Protein AF-A0A1B6L4I1-F1 (afdb_monomer)

Sequence (168 aa):
MTAVMANGNWDPSLSHLLGALEESRQNLPSSEEEFGFLSDLLQSKELHALVKVHNKIIDNGKDEKFHPMLSSSMQIALEVLDVILPRINLSEDCKELFLLLQKPHLQGLLCAHDAVAQKDYFPRLPEIPLEVDEDEETIKIVQLVKSNEPLTGAQSAEPIVGATIKTD

Solvent-accessible surface area (backbone atoms only — not comparable to full-atom values): 10935 Å² total; per-residue (Å²): 134,88,79,77,85,70,91,61,94,70,46,67,69,47,55,50,51,46,53,54,50,63,71,39,57,89,76,49,99,64,54,72,64,60,51,48,50,52,52,53,52,57,64,29,70,66,54,41,52,50,51,51,53,50,53,53,52,54,64,67,65,65,49,81,88,74,68,70,94,63,54,51,54,46,60,53,52,52,53,48,44,67,69,36,60,88,38,35,92,78,31,69,68,42,34,51,50,51,56,49,67,67,34,68,70,53,44,50,49,28,48,50,49,20,37,62,51,65,49,71,78,60,82,84,73,77,80,79,78,73,88,67,68,89,80,64,77,82,82,81,85,80,85,87,80,84,78,88,70,82,90,83,72,93,86,74,97,67,86,84,79,78,81,79,80,82,79,129

pLDDT: mean 80.82, std 18.65, range [32.34, 98.5]

Nearest PDB structures (foldseek):
  2rn7-assembly1_A  TM=1.753E-01  e=5.134E+00  Shigella flexneri

Mean predicted aligned error: 15.25 Å

InterPro domains:
  IPR004172 L27 domain [PS51022] (10-65)
  IPR004172 L27 domain [PS51022] (70-124)
  IPR004172 L27 domain [SM00569] (13-68)
  IPR004172 L27 domain [SM00569] (73-127)
  IPR014775 L27 domain, C-terminal [PF02828] (26-57)
  IPR014775 L27 domain, C-terminal [PF02828] (75-124)
  IPR036892 L27 domain superfamily [SSF101288] (72-124)
  IPR050716 Membrane-associated guanylate kinase [PTHR23122] (16-168)

Organism: NCBI:txid36148

Secondary structure (DSSP, 8-state):
-----------HHHHHHHHHHHHHTTTS---HHHHHHHHHHHT-HHHHHHHHHHHHHHHHHT-TT---S-S-HHHHHHHHHHHHGGGTTT-HHHHHHHHHHTSHHHHHHHHHHHHHHTTTTS--PPPPPP---TTS--------------------------------

Foldseek 3Di:
DDPDPDPDPFDPVLVVVLVVLVVCVVVDPDDPVVSVVSNVVSVDPVVRVVVVVVVVVVVVVPPPVDADPDLQQLVVLVVLLVVLVVCVVVDVVSVVSNVVSPDPVNSVVSNVSNCVNVVVVDDDDDDDDDPDDPPPPDDDDADDDDDPDDPPDDDDDDPPPDPDDDDD

Structure (mmCIF, N/CA/C/O backbone):
data_AF-A0A1B6L4I1-F1
#
_entry.id   AF-A0A1B6L4I1-F1
#
loop_
_atom_site.group_PDB
_atom_site.id
_atom_site.type_symbol
_atom_site.label_atom_id
_atom_site.label_alt_id
_atom_site.label_comp_id
_atom_site.label_asym_id
_atom_site.label_entity_id
_atom_site.label_seq_id
_atom_site.pdbx_PDB_ins_code
_atom_site.Cartn_x
_atom_site.Cartn_y
_atom_site.Cartn_z
_atom_site.occupancy
_atom_site.B_iso_or_equiv
_atom_site.auth_seq_id
_atom_site.auth_comp_id
_atom_site.auth_asym_id
_atom_site.auth_atom_id
_atom_site.pdbx_PDB_model_num
ATOM 1 N N . MET A 1 1 ? -19.177 -5.525 39.465 1.00 32.34 1 MET A N 1
ATOM 2 C CA . MET A 1 1 ? -18.017 -6.437 39.539 1.00 32.34 1 MET A CA 1
ATOM 3 C C . MET A 1 1 ? -16.941 -5.863 38.642 1.00 32.34 1 MET A C 1
ATOM 5 O O . MET A 1 1 ? -17.134 -5.803 37.441 1.00 32.34 1 MET A O 1
ATOM 9 N N . THR A 1 2 ? -15.875 -5.345 39.239 1.00 39.47 2 THR A N 1
ATOM 10 C CA . THR A 1 2 ? -14.714 -4.763 38.562 1.00 39.47 2 THR A CA 1
ATOM 11 C C . THR A 1 2 ? -13.811 -5.889 38.066 1.00 39.47 2 THR A C 1
ATOM 13 O O . THR A 1 2 ? -13.040 -6.467 38.832 1.00 39.47 2 THR A O 1
ATOM 16 N N . ALA A 1 3 ? -13.942 -6.246 36.790 1.00 43.53 3 ALA A N 1
ATOM 17 C CA . ALA A 1 3 ? -13.069 -7.219 36.151 1.00 43.53 3 ALA A CA 1
ATOM 18 C C . ALA A 1 3 ? -11.767 -6.532 35.714 1.00 43.53 3 ALA A C 1
ATOM 20 O O . ALA A 1 3 ? -11.728 -5.796 34.739 1.00 43.53 3 ALA A O 1
ATOM 21 N N . VAL A 1 4 ? -10.723 -6.750 36.517 1.00 43.09 4 VAL A N 1
ATOM 22 C CA . VAL A 1 4 ? -9.314 -6.918 36.125 1.00 43.09 4 VAL A CA 1
ATOM 23 C C . VAL A 1 4 ? -8.886 -6.148 34.865 1.00 43.09 4 VAL A C 1
ATOM 25 O O . VAL A 1 4 ? -8.818 -6.701 33.770 1.00 43.09 4 VAL A O 1
ATOM 28 N N . MET A 1 5 ? -8.477 -4.892 35.060 1.00 43.53 5 MET A N 1
ATOM 29 C CA . MET A 1 5 ? -7.597 -4.171 34.136 1.00 43.53 5 MET A CA 1
ATOM 30 C C . MET A 1 5 ? -6.244 -4.895 34.103 1.00 43.53 5 MET A C 1
ATOM 32 O O . MET A 1 5 ? -5.312 -4.569 34.840 1.00 43.53 5 MET A O 1
ATOM 36 N N . ALA A 1 6 ? -6.140 -5.948 33.295 1.00 43.62 6 ALA A N 1
ATOM 37 C CA . ALA A 1 6 ? -4.847 -6.480 32.916 1.00 43.62 6 ALA A CA 1
ATOM 38 C C . ALA A 1 6 ? -4.104 -5.357 32.181 1.00 43.62 6 ALA A C 1
ATOM 40 O O . ALA A 1 6 ? -4.584 -4.888 31.149 1.00 43.62 6 ALA A O 1
ATOM 41 N N . ASN A 1 7 ? -2.959 -4.941 32.733 1.00 47.59 7 ASN A N 1
ATOM 42 C CA . ASN A 1 7 ? -1.979 -4.005 32.166 1.00 47.59 7 ASN A CA 1
ATOM 43 C C . ASN A 1 7 ? -1.437 -4.497 30.804 1.00 47.59 7 ASN A C 1
ATOM 45 O O . ASN A 1 7 ? -0.260 -4.820 30.648 1.00 47.59 7 ASN A O 1
ATOM 49 N N . GLY A 1 8 ? -2.307 -4.588 29.805 1.00 53.72 8 GLY A N 1
ATOM 50 C CA . GLY A 1 8 ? -1.942 -4.563 28.403 1.00 53.72 8 GLY A CA 1
ATOM 51 C C . GLY A 1 8 ? -1.730 -3.110 28.009 1.00 53.72 8 GLY A C 1
ATOM 52 O O . GLY A 1 8 ? -2.370 -2.208 28.531 1.00 53.72 8 GLY A O 1
ATOM 53 N N . ASN A 1 9 ? -0.807 -2.849 27.104 1.00 68.56 9 ASN A N 1
ATOM 54 C CA . ASN A 1 9 ? -0.653 -1.527 26.514 1.00 68.56 9 ASN A CA 1
ATOM 55 C C . ASN A 1 9 ? -1.803 -1.319 25.506 1.00 68.56 9 ASN A C 1
ATOM 57 O O . ASN A 1 9 ? -1.601 -1.521 24.307 1.00 68.56 9 ASN A O 1
ATOM 61 N N . TRP A 1 10 ? -3.017 -1.082 26.017 1.00 81.06 10 TRP A N 1
ATOM 62 C CA . TRP A 1 10 ? -4.231 -0.877 25.228 1.00 81.06 10 TRP A CA 1
ATOM 63 C C . TRP A 1 10 ? -4.134 0.453 24.483 1.00 81.06 10 TRP A C 1
ATOM 65 O O . TRP A 1 10 ? -3.666 1.456 25.020 1.00 81.06 10 TRP A O 1
ATOM 75 N N . ASP A 1 11 ? -4.545 0.436 23.219 1.00 89.56 11 ASP A N 1
ATOM 76 C CA . ASP A 1 11 ? -4.578 1.630 22.377 1.00 89.56 11 ASP A CA 1
ATOM 77 C C . ASP A 1 11 ? -5.500 2.714 22.992 1.00 89.56 11 ASP A C 1
ATOM 79 O O . ASP A 1 11 ? -6.657 2.413 23.323 1.00 89.56 11 ASP A O 1
ATOM 83 N N . PRO A 1 12 ? -5.014 3.961 23.167 1.00 90.62 12 PRO A N 1
ATOM 84 C CA . 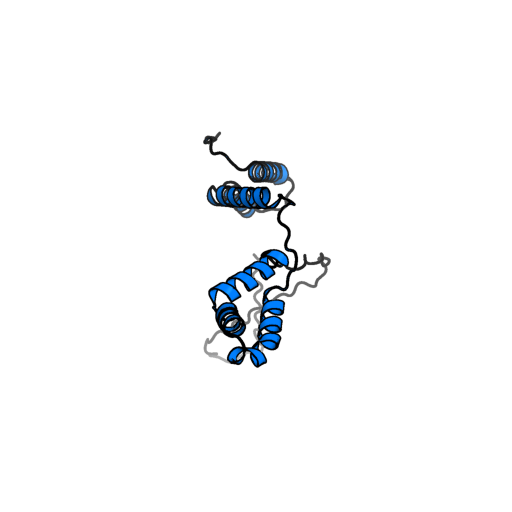PRO A 1 12 ? -5.793 5.031 23.786 1.00 90.62 12 PRO A CA 1
ATOM 85 C C . PRO A 1 12 ? -7.043 5.420 22.997 1.00 90.62 12 PRO A C 1
ATOM 87 O O . PRO A 1 12 ? -8.056 5.758 23.605 1.00 90.62 12 PRO A O 1
ATOM 90 N N . SER A 1 13 ? -6.993 5.371 21.662 1.00 91.38 13 SER A N 1
ATOM 91 C CA . SER A 1 13 ? -8.116 5.772 20.812 1.00 91.38 13 SER A CA 1
ATOM 92 C C . SER A 1 13 ? -9.269 4.782 20.927 1.00 91.38 13 SER A C 1
ATOM 94 O O . SER A 1 13 ? -10.416 5.196 21.070 1.00 91.38 13 SER A O 1
ATOM 96 N N . LEU A 1 14 ? -8.967 3.484 20.949 1.00 94.94 14 LEU A N 1
ATOM 97 C CA . LEU A 1 14 ? -9.973 2.445 21.181 1.00 94.94 14 LEU A CA 1
ATOM 98 C C . LEU A 1 14 ? -10.545 2.498 22.605 1.00 94.94 14 LEU A C 1
ATOM 100 O O . LEU A 1 14 ? -11.756 2.401 22.779 1.00 94.94 14 LEU A O 1
ATOM 104 N N . SER A 1 15 ? -9.699 2.738 23.614 1.00 92.94 15 SER A N 1
ATOM 105 C CA . SER A 1 15 ? -10.155 2.909 25.007 1.00 92.94 15 SER A CA 1
ATOM 106 C C . SER A 1 15 ? -11.102 4.105 25.154 1.00 92.94 15 SER A C 1
ATOM 108 O O . SER A 1 15 ? -12.117 4.024 25.841 1.00 92.94 15 SER A O 1
ATOM 110 N N . HIS A 1 16 ? -10.790 5.215 24.480 1.00 94.31 16 HIS A N 1
ATOM 111 C CA . HIS A 1 16 ? -11.646 6.397 24.455 1.00 94.31 16 HIS A CA 1
ATOM 112 C C . HIS A 1 16 ? -12.968 6.126 23.727 1.00 94.31 16 HIS A C 1
ATOM 114 O O . HIS A 1 16 ? -14.022 6.563 24.181 1.00 94.31 16 HIS A O 1
ATOM 120 N N . LEU A 1 17 ? -12.929 5.391 22.612 1.00 95.31 17 LEU A N 1
ATOM 121 C CA . LEU A 1 17 ? -14.127 5.021 21.861 1.00 95.31 17 LEU A CA 1
ATOM 122 C C . LEU A 1 17 ? -15.055 4.113 22.680 1.00 95.31 17 LEU A C 1
ATOM 124 O O . LEU A 1 17 ? -16.266 4.307 22.646 1.00 95.31 17 LEU A O 1
ATOM 128 N N . LEU A 1 18 ? -14.497 3.183 23.461 1.00 94.19 18 LEU A N 1
ATOM 129 C CA . LEU A 1 18 ? -15.265 2.348 24.384 1.00 94.19 18 LEU A CA 1
ATOM 130 C C . LEU A 1 18 ? -15.948 3.190 25.470 1.00 94.19 18 LEU A C 1
ATOM 132 O O . LEU A 1 18 ? -17.139 3.019 25.707 1.00 94.19 18 LEU A O 1
ATOM 136 N N . GLY A 1 19 ? -15.232 4.144 26.076 1.00 93.06 19 GLY A N 1
ATOM 137 C CA . GLY A 1 19 ? -15.826 5.063 27.053 1.00 93.06 19 GLY A CA 1
ATOM 138 C C . GLY A 1 19 ? -16.967 5.896 26.459 1.00 93.06 19 GLY A C 1
ATOM 139 O O . GLY A 1 19 ? -18.043 5.982 27.043 1.00 93.06 19 GLY A O 1
ATOM 140 N N . ALA A 1 20 ? -16.775 6.436 25.252 1.00 93.56 20 ALA A N 1
ATOM 141 C CA . ALA A 1 20 ? -17.815 7.186 24.546 1.00 93.56 20 ALA A CA 1
ATOM 142 C C . ALA A 1 20 ? -19.040 6.319 24.195 1.00 93.56 20 ALA A C 1
ATOM 144 O O . ALA A 1 20 ? -20.178 6.794 24.259 1.00 93.56 20 ALA A O 1
ATOM 145 N N . LEU A 1 21 ? -18.821 5.045 23.848 1.00 91.81 21 LEU A N 1
ATOM 146 C CA . LEU A 1 21 ? -19.889 4.075 23.613 1.00 91.81 21 LEU A CA 1
ATOM 147 C C . LEU A 1 21 ? -20.700 3.842 24.896 1.00 91.81 21 LEU A C 1
ATOM 149 O O . LEU A 1 21 ? -21.928 3.915 24.866 1.00 91.81 21 LEU A O 1
ATOM 153 N N . GLU A 1 22 ? -20.029 3.624 26.029 1.00 90.69 22 GLU A N 1
ATOM 154 C CA . GLU A 1 22 ? -20.672 3.423 27.333 1.00 90.69 22 GLU A CA 1
ATOM 155 C C . GLU A 1 22 ? -21.489 4.641 27.787 1.00 90.69 22 GLU A C 1
ATOM 157 O O . GLU A 1 22 ? -22.623 4.479 28.243 1.00 90.69 22 GLU A O 1
ATOM 162 N N . GLU A 1 23 ? -20.961 5.855 27.612 1.00 90.88 23 GLU A N 1
ATOM 163 C CA . GLU A 1 23 ? -21.673 7.104 27.919 1.00 90.88 23 GLU A CA 1
ATOM 164 C C . GLU A 1 23 ? -22.925 7.292 27.051 1.00 90.88 23 GLU A C 1
ATOM 166 O O . GLU A 1 23 ? -23.952 7.793 27.514 1.00 90.88 23 GLU A O 1
ATOM 171 N N . SER A 1 24 ? -22.865 6.849 25.795 1.00 87.12 24 SER A N 1
ATOM 172 C CA . SER A 1 24 ? -23.954 7.012 24.828 1.00 87.12 24 SER A CA 1
ATOM 173 C C . SER A 1 24 ? -25.045 5.945 24.952 1.00 87.12 24 SER A C 1
ATOM 175 O O . SER A 1 24 ? -26.103 6.089 24.342 1.00 87.12 24 SER A O 1
ATOM 177 N N . ARG A 1 25 ? -24.844 4.904 25.772 1.00 85.25 25 ARG A N 1
ATOM 178 C CA . ARG A 1 25 ? -25.756 3.752 25.901 1.00 85.25 25 ARG A CA 1
ATOM 179 C C . ARG A 1 25 ? -27.207 4.133 26.195 1.00 85.25 25 ARG A C 1
ATOM 181 O O . ARG A 1 25 ? -28.116 3.478 25.710 1.00 85.25 25 ARG A O 1
ATOM 188 N N . GLN A 1 26 ? -27.430 5.172 27.000 1.00 80.94 26 GLN A N 1
ATOM 189 C CA . GLN A 1 26 ? -28.785 5.609 27.366 1.00 80.94 26 GLN A CA 1
ATOM 190 C C . GLN A 1 26 ? -29.463 6.470 26.291 1.00 80.94 26 GLN A C 1
ATOM 192 O O . GLN A 1 26 ? -30.673 6.666 26.350 1.00 80.94 26 GLN A O 1
ATOM 197 N N . ASN A 1 27 ? -28.691 6.987 25.332 1.00 82.00 27 ASN A N 1
ATOM 198 C CA . ASN A 1 27 ? -29.154 7.934 24.318 1.00 82.00 27 ASN A CA 1
ATOM 199 C C . ASN A 1 27 ? -29.254 7.312 22.919 1.00 82.00 27 ASN A C 1
ATOM 201 O O . ASN A 1 27 ? -29.830 7.926 22.024 1.00 82.00 27 ASN A O 1
ATOM 205 N N . LEU A 1 28 ? -28.683 6.123 22.714 1.00 76.25 28 LEU A N 1
ATOM 206 C CA . LEU A 1 28 ? -28.709 5.424 21.436 1.00 76.25 28 LEU A CA 1
ATOM 207 C C . LEU A 1 28 ? -29.903 4.458 21.379 1.00 76.25 28 LEU A C 1
ATOM 209 O O . LEU A 1 28 ? -30.075 3.657 22.299 1.00 76.25 28 LEU A O 1
ATOM 213 N N . PRO A 1 29 ? -30.709 4.475 20.302 1.00 74.38 29 PRO A N 1
ATOM 214 C CA . PRO A 1 29 ? -31.770 3.498 20.068 1.00 74.38 29 PRO A CA 1
ATOM 215 C C . PRO A 1 29 ? -31.180 2.162 19.572 1.00 74.38 29 PRO A C 1
ATOM 217 O O . PRO A 1 29 ? -31.559 1.660 18.521 1.00 74.38 29 PRO A O 1
ATOM 220 N N . SER A 1 30 ? -30.201 1.611 20.293 1.00 75.88 30 SER A N 1
ATOM 221 C CA . SER A 1 30 ? -29.489 0.381 19.928 1.00 75.88 30 SER A CA 1
ATOM 222 C C . SER A 1 30 ? -29.963 -0.791 20.778 1.00 75.88 30 SER A C 1
ATOM 224 O O . SER A 1 30 ? -30.257 -0.635 21.966 1.00 75.88 30 SER A O 1
ATOM 226 N N . SER A 1 31 ? -30.012 -1.983 20.190 1.00 82.44 31 SER A N 1
ATOM 227 C CA . SER A 1 31 ? -30.274 -3.202 20.950 1.00 82.44 31 SER A CA 1
ATOM 228 C C . SER A 1 31 ? -29.112 -3.524 21.900 1.00 82.44 31 SER A C 1
ATOM 230 O O . SER A 1 31 ? -27.952 -3.190 21.651 1.00 82.44 31 SER A O 1
ATOM 232 N N . GLU A 1 32 ? -29.413 -4.227 22.994 1.00 85.25 32 GLU A N 1
ATOM 233 C CA . GLU A 1 32 ? -28.390 -4.743 23.917 1.00 85.25 32 GLU A CA 1
ATOM 234 C C . GLU A 1 32 ? -27.394 -5.683 23.214 1.00 85.25 32 GLU A C 1
ATOM 236 O O . GLU A 1 32 ? -26.233 -5.762 23.611 1.00 85.25 32 GLU A O 1
ATOM 241 N N . GLU A 1 33 ? -27.830 -6.361 22.149 1.00 88.25 33 GLU A N 1
ATOM 242 C CA . GLU A 1 33 ? -26.987 -7.230 21.327 1.00 88.25 33 GLU A CA 1
ATOM 243 C C . GLU A 1 33 ? -25.970 -6.430 20.501 1.00 88.25 33 GLU A C 1
ATOM 245 O O . GLU A 1 33 ? -24.778 -6.732 20.545 1.00 88.25 33 GLU A O 1
ATOM 250 N N . GLU A 1 34 ? -26.403 -5.370 19.811 1.00 89.38 34 GLU A N 1
ATOM 251 C CA . GLU A 1 34 ? -25.507 -4.483 19.052 1.00 89.38 34 GLU A CA 1
ATOM 252 C C . GLU A 1 34 ? -24.511 -3.770 19.968 1.00 89.38 34 GLU A C 1
ATOM 254 O O . GLU A 1 34 ? -23.324 -3.661 19.648 1.00 89.38 34 GLU A O 1
ATOM 259 N N . PHE A 1 35 ? -24.984 -3.317 21.133 1.00 90.81 35 PHE A N 1
ATOM 260 C CA . PHE A 1 35 ? -24.127 -2.703 22.138 1.00 90.81 35 PHE A CA 1
ATOM 261 C C . PHE A 1 35 ? -23.080 -3.694 22.657 1.00 90.81 35 PHE A C 1
ATOM 263 O O . PHE A 1 35 ? -21.895 -3.360 22.729 1.00 90.81 35 PHE A O 1
ATOM 270 N N . GLY A 1 36 ? -23.507 -4.915 22.998 1.00 91.12 36 GLY A N 1
ATOM 271 C CA . GLY A 1 36 ? -22.619 -5.989 23.435 1.00 91.12 36 GLY A CA 1
ATOM 272 C C . GLY A 1 36 ? -21.561 -6.306 22.383 1.00 91.12 36 GLY A C 1
ATOM 273 O O . GLY A 1 36 ? -20.373 -6.306 22.694 1.00 91.12 36 GLY A O 1
ATOM 274 N N . PHE A 1 37 ? -21.974 -6.457 21.122 1.00 94.19 37 PHE A N 1
ATOM 275 C CA . PHE A 1 37 ? -21.069 -6.696 20.001 1.00 94.19 37 PHE A CA 1
ATOM 276 C C . PHE A 1 37 ? -20.001 -5.602 19.856 1.00 94.19 37 PHE A C 1
ATOM 278 O O . PHE A 1 37 ? -18.812 -5.911 19.764 1.00 94.19 37 PHE A O 1
ATOM 285 N N . LEU A 1 38 ? -20.398 -4.325 19.840 1.00 93.62 38 LEU A N 1
ATOM 286 C CA . LEU A 1 38 ? -19.460 -3.205 19.713 1.00 93.62 38 LEU A CA 1
ATOM 287 C C . LEU A 1 38 ? -18.506 -3.127 20.907 1.00 93.62 38 LEU A C 1
ATOM 289 O O . LEU A 1 38 ? -17.311 -2.905 20.721 1.00 93.62 38 LEU A O 1
ATOM 293 N N . SER A 1 39 ? -19.020 -3.330 22.120 1.00 93.69 39 SER A N 1
ATOM 294 C CA . SER A 1 39 ? -18.207 -3.342 23.335 1.00 93.69 39 SER A CA 1
ATOM 295 C C . SER A 1 39 ? -17.168 -4.465 23.302 1.00 93.69 39 SER A C 1
ATOM 297 O O . SER A 1 39 ? -15.986 -4.210 23.536 1.00 93.69 39 SER A O 1
ATOM 299 N N . ASP A 1 40 ? -17.573 -5.678 22.918 1.00 95.81 40 ASP A N 1
ATOM 300 C CA . ASP A 1 40 ? -16.681 -6.833 22.776 1.00 95.81 40 ASP A CA 1
ATOM 301 C C . ASP A 1 40 ? -15.629 -6.606 21.680 1.00 95.81 40 ASP A C 1
ATOM 303 O O . ASP A 1 40 ? -14.450 -6.919 21.867 1.00 95.81 40 ASP A O 1
ATOM 307 N N . LEU A 1 41 ? -16.025 -6.015 20.548 1.00 95.94 41 LEU A N 1
ATOM 308 C CA . LEU A 1 41 ? -15.119 -5.679 19.450 1.00 95.94 41 LEU A CA 1
ATOM 309 C C . LEU A 1 41 ? -14.075 -4.642 19.877 1.00 95.94 41 LEU A C 1
ATOM 311 O O . LEU A 1 41 ? -12.886 -4.831 19.625 1.00 95.94 41 LEU A O 1
ATOM 315 N N . LEU A 1 42 ? -14.493 -3.564 20.544 1.00 95.50 42 LEU A N 1
ATOM 316 C CA . LEU A 1 42 ? -13.579 -2.542 21.060 1.00 95.50 42 LEU A CA 1
ATOM 317 C C . LEU A 1 42 ? -12.687 -3.07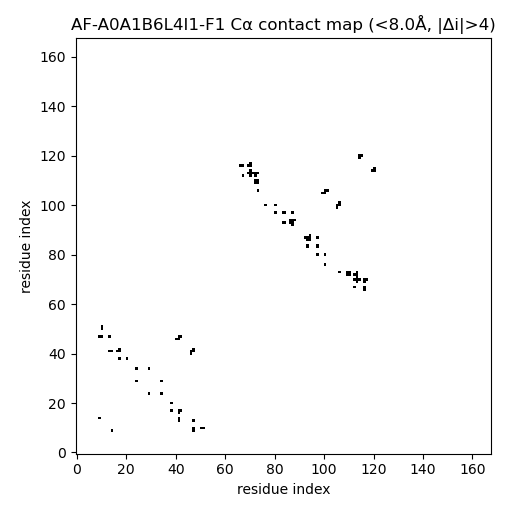9 22.178 1.00 95.50 42 LEU A C 1
ATOM 319 O O . LEU A 1 42 ? -11.591 -2.570 22.368 1.00 95.50 42 LEU A O 1
ATOM 323 N N . GLN A 1 43 ? -13.117 -4.133 22.872 1.00 94.69 43 GLN A N 1
ATOM 324 C CA . GLN A 1 43 ? -12.311 -4.850 23.854 1.00 94.69 43 GLN A CA 1
ATOM 325 C C . GLN A 1 43 ? -11.469 -5.994 23.244 1.00 94.69 43 GLN A C 1
ATOM 327 O O . GLN A 1 43 ? -10.764 -6.708 23.959 1.00 94.69 43 GLN A O 1
ATOM 332 N N . SER A 1 44 ? -11.493 -6.208 21.925 1.00 96.06 44 SER A N 1
ATOM 333 C CA . SER A 1 44 ? -10.736 -7.294 21.290 1.00 96.06 44 SER A CA 1
ATOM 334 C C . SER A 1 44 ? -9.231 -7.014 21.294 1.00 96.06 44 SER A C 1
ATOM 336 O O . SER A 1 44 ? -8.744 -6.014 20.759 1.00 96.06 44 SER A O 1
ATOM 338 N N . LYS A 1 45 ? -8.444 -7.966 21.807 1.00 94.81 45 LYS A N 1
ATOM 339 C CA . LYS A 1 45 ? -6.972 -7.891 21.777 1.00 94.81 45 LYS A CA 1
ATOM 340 C C . LYS A 1 45 ? -6.428 -7.837 20.349 1.00 94.81 45 LYS A C 1
ATOM 342 O O . LYS A 1 45 ? -5.406 -7.195 20.107 1.00 94.81 45 LYS A O 1
ATOM 347 N N . GLU A 1 46 ? -7.096 -8.508 19.419 1.00 95.38 46 GLU A N 1
ATOM 348 C CA . GLU A 1 46 ? -6.760 -8.554 18.001 1.00 95.38 46 GLU A CA 1
ATOM 349 C C . GLU A 1 46 ? -6.932 -7.175 17.358 1.00 95.38 46 GLU A C 1
ATOM 351 O O . GLU A 1 46 ? -6.018 -6.707 16.674 1.00 95.38 46 GLU A O 1
ATOM 356 N N . LEU A 1 47 ? -8.046 -6.486 17.638 1.00 95.75 47 LEU A N 1
ATOM 357 C CA . LEU A 1 47 ? -8.278 -5.125 17.150 1.00 95.75 47 LEU A CA 1
ATOM 358 C C . LEU A 1 47 ? -7.232 -4.152 17.706 1.00 95.75 47 LEU A C 1
ATOM 360 O O . LEU A 1 47 ? -6.635 -3.380 16.955 1.00 95.75 47 LEU A O 1
ATOM 364 N N . HIS A 1 48 ? -6.936 -4.238 19.002 1.00 94.56 48 HIS A N 1
ATOM 365 C CA . HIS A 1 48 ? -5.891 -3.426 19.623 1.00 94.56 48 HIS A CA 1
ATOM 366 C C . HIS A 1 48 ? -4.505 -3.662 19.016 1.00 94.56 48 HIS A C 1
ATOM 368 O O . HIS A 1 48 ? -3.758 -2.708 18.782 1.00 94.56 48 HIS A O 1
ATOM 374 N N . ALA A 1 49 ? -4.148 -4.916 18.732 1.00 94.00 49 ALA A N 1
ATOM 375 C CA . ALA A 1 49 ? -2.898 -5.238 18.055 1.00 94.00 49 ALA A CA 1
ATOM 376 C C . ALA A 1 49 ? -2.861 -4.658 16.631 1.00 94.00 49 ALA A C 1
ATOM 378 O O . ALA A 1 49 ? -1.843 -4.084 16.236 1.00 94.00 49 ALA A O 1
ATOM 379 N N . LEU A 1 50 ? -3.969 -4.750 15.889 1.00 94.50 50 LEU A N 1
ATOM 380 C CA . LEU A 1 50 ? -4.091 -4.206 14.538 1.00 94.50 50 LEU A CA 1
ATOM 381 C C . LEU A 1 50 ? -3.938 -2.680 14.521 1.00 94.50 50 LEU A C 1
ATOM 383 O O . LEU A 1 50 ? -3.121 -2.161 13.761 1.00 94.50 50 LEU A O 1
ATOM 387 N N . VAL A 1 51 ? -4.660 -1.965 15.388 1.00 94.00 51 VAL A N 1
ATOM 388 C CA . VAL A 1 51 ? -4.577 -0.499 15.490 1.00 94.00 51 VAL A CA 1
ATOM 389 C C . VAL A 1 51 ? -3.178 -0.059 15.913 1.00 94.00 51 VAL A C 1
ATOM 391 O O . VAL A 1 51 ? -2.629 0.888 15.356 1.00 94.00 51 VAL A O 1
ATOM 394 N N . LYS A 1 52 ? -2.525 -0.798 16.814 1.00 92.81 52 LYS A N 1
ATOM 395 C CA . LYS A 1 52 ? -1.136 -0.523 17.192 1.00 92.81 52 LYS A CA 1
ATOM 396 C C . LYS A 1 52 ? -0.167 -0.650 16.012 1.00 92.81 52 LYS A C 1
ATOM 398 O O . LYS A 1 52 ? 0.722 0.190 15.864 1.00 92.81 52 LYS A O 1
ATOM 403 N N . VAL A 1 53 ? -0.314 -1.684 15.178 1.00 92.50 53 VAL A N 1
ATOM 404 C CA . VAL A 1 53 ? 0.490 -1.845 13.953 1.00 92.50 53 VAL A CA 1
ATOM 405 C C . VAL A 1 53 ? 0.188 -0.719 12.966 1.00 92.50 53 VAL A C 1
ATOM 407 O O . VAL A 1 53 ? 1.122 -0.110 12.447 1.00 92.50 53 VAL A O 1
ATOM 410 N N . HIS A 1 54 ? -1.091 -0.396 12.762 1.00 91.56 54 HIS A N 1
ATOM 411 C CA . HIS A 1 54 ? -1.528 0.710 11.913 1.00 91.56 54 HIS A CA 1
ATOM 412 C C . HIS A 1 54 ? -0.883 2.036 12.338 1.00 91.56 54 HIS A C 1
ATOM 414 O O . HIS A 1 54 ? -0.181 2.655 11.541 1.00 91.56 54 HIS A O 1
ATOM 420 N N . ASN A 1 55 ? -1.021 2.419 13.608 1.00 90.94 55 ASN A N 1
ATOM 421 C CA . ASN A 1 55 ? -0.448 3.649 14.154 1.00 90.94 55 ASN A CA 1
ATOM 422 C C . ASN A 1 55 ? 1.072 3.692 13.968 1.00 90.94 55 ASN A C 1
ATOM 424 O O . ASN A 1 55 ? 1.618 4.715 13.561 1.00 90.94 55 ASN A O 1
ATOM 428 N N . LYS A 1 56 ? 1.761 2.560 14.163 1.00 90.44 56 LYS A N 1
ATOM 429 C CA . LYS A 1 56 ? 3.211 2.486 13.953 1.00 90.44 56 LYS A CA 1
ATOM 430 C C . LYS A 1 56 ? 3.615 2.688 12.488 1.00 90.44 56 LYS A C 1
ATOM 432 O O . LYS A 1 56 ? 4.628 3.336 12.234 1.00 90.44 56 LYS A O 1
ATOM 437 N N . ILE A 1 57 ? 2.853 2.144 11.538 1.00 88.25 57 ILE A N 1
ATOM 438 C CA . ILE A 1 57 ? 3.081 2.348 10.098 1.00 88.25 57 ILE A CA 1
ATOM 439 C C . ILE A 1 57 ? 2.857 3.817 9.733 1.00 88.25 57 ILE A C 1
ATOM 441 O O . ILE A 1 57 ? 3.704 4.414 9.072 1.00 88.25 57 ILE A O 1
ATOM 445 N N . ILE A 1 58 ? 1.755 4.408 10.203 1.00 86.62 58 ILE A N 1
ATOM 446 C CA . ILE A 1 58 ? 1.423 5.813 9.948 1.00 86.62 58 ILE A CA 1
ATOM 447 C C . ILE A 1 58 ? 2.490 6.745 10.527 1.00 86.62 58 ILE A C 1
ATOM 449 O O . ILE A 1 58 ? 2.944 7.646 9.830 1.00 86.62 58 ILE A O 1
ATOM 453 N N . ASP A 1 59 ? 2.946 6.511 11.758 1.00 87.25 59 ASP A N 1
ATOM 454 C CA . ASP A 1 59 ? 3.992 7.326 12.381 1.00 87.25 59 ASP A CA 1
ATOM 455 C C . ASP A 1 59 ? 5.321 7.260 11.624 1.00 87.25 59 ASP A C 1
ATOM 457 O O . ASP A 1 59 ? 5.995 8.278 11.484 1.00 87.25 59 ASP A O 1
ATOM 461 N N . ASN A 1 60 ? 5.679 6.090 11.086 1.00 82.81 60 ASN A N 1
ATOM 462 C CA . ASN A 1 60 ? 6.862 5.951 10.238 1.00 82.81 60 ASN A CA 1
ATOM 463 C C . ASN A 1 60 ? 6.694 6.655 8.877 1.00 82.81 60 ASN A C 1
ATOM 465 O O . ASN A 1 60 ? 7.682 7.086 8.291 1.00 82.81 60 ASN A O 1
ATOM 469 N N . GLY A 1 61 ? 5.463 6.758 8.370 1.00 76.62 61 GLY A N 1
ATOM 470 C CA . GLY A 1 61 ? 5.138 7.403 7.094 1.00 76.62 61 GLY A CA 1
ATOM 471 C C . GLY A 1 61 ? 4.983 8.927 7.156 1.00 76.62 61 GLY A C 1
ATOM 472 O O . GLY A 1 61 ? 4.852 9.549 6.109 1.00 76.62 61 GLY A O 1
ATOM 473 N N . LYS A 1 62 ? 5.002 9.539 8.351 1.00 73.81 62 LYS A N 1
ATOM 474 C CA . LYS A 1 62 ? 4.939 11.006 8.546 1.00 73.81 62 LYS A CA 1
ATOM 475 C C . LYS A 1 62 ? 6.251 11.731 8.224 1.00 73.81 62 LYS A C 1
ATOM 477 O O . LYS A 1 62 ? 6.305 12.955 8.319 1.00 73.81 62 LYS A O 1
ATOM 482 N N . ASP A 1 63 ? 7.318 11.001 7.907 1.00 74.25 63 ASP A N 1
ATOM 483 C CA . ASP A 1 63 ? 8.581 11.612 7.503 1.00 74.25 63 ASP A CA 1
ATOM 484 C C . ASP A 1 63 ? 8.453 12.199 6.087 1.00 74.25 63 ASP A C 1
ATOM 486 O O . ASP A 1 63 ? 8.592 11.497 5.084 1.00 74.25 63 ASP A O 1
ATOM 490 N N . GLU A 1 64 ? 8.221 13.513 6.015 1.00 68.31 64 GLU A N 1
ATOM 491 C CA . GLU A 1 64 ? 8.151 14.318 4.781 1.00 68.31 64 GLU A CA 1
ATOM 492 C C . GLU A 1 64 ? 9.410 14.208 3.901 1.00 68.31 64 GLU A C 1
ATOM 494 O O . GLU A 1 64 ? 9.430 14.664 2.759 1.00 68.31 64 GLU A O 1
ATOM 499 N N . LYS A 1 65 ? 10.484 13.588 4.400 1.00 73.19 65 LYS A N 1
ATOM 500 C CA . LYS A 1 65 ? 11.702 13.331 3.634 1.00 73.19 65 LYS A CA 1
ATOM 501 C C . LYS A 1 65 ? 11.497 12.362 2.465 1.00 73.19 65 LYS A C 1
ATOM 503 O O . LYS A 1 65 ? 12.277 12.407 1.513 1.00 73.19 65 LYS A O 1
ATOM 508 N N . PHE A 1 66 ? 10.500 11.478 2.529 1.00 72.62 66 PHE A N 1
ATOM 509 C CA . PHE A 1 66 ? 10.286 10.434 1.525 1.00 72.62 66 PHE A CA 1
ATOM 510 C C . PHE A 1 66 ? 8.936 10.595 0.832 1.00 72.62 66 PHE A C 1
ATOM 512 O O . PHE A 1 66 ? 7.966 9.915 1.153 1.00 72.62 66 PHE A O 1
ATOM 519 N N . HIS A 1 67 ? 8.895 11.472 -0.169 1.00 82.75 67 HIS A N 1
ATOM 520 C CA . HIS A 1 67 ? 7.757 11.599 -1.073 1.00 82.75 67 HIS A CA 1
ATOM 521 C C . HIS A 1 67 ? 8.094 11.019 -2.459 1.00 82.75 67 HIS A C 1
ATOM 523 O O . HIS A 1 67 ? 9.221 11.172 -2.945 1.00 82.75 67 HIS A O 1
ATOM 529 N N . PRO A 1 68 ? 7.138 10.351 -3.125 1.00 90.19 68 PRO A N 1
ATOM 530 C CA . PRO A 1 68 ? 7.336 9.876 -4.489 1.00 90.19 68 PRO A CA 1
ATOM 531 C C . PRO A 1 68 ? 7.566 11.070 -5.428 1.00 90.19 68 PRO A C 1
ATOM 533 O O . PRO A 1 68 ? 6.862 12.076 -5.354 1.00 90.19 68 PRO A O 1
ATOM 536 N N . MET A 1 69 ? 8.567 10.980 -6.309 1.00 91.44 69 MET A N 1
ATOM 537 C CA . MET A 1 69 ? 8.825 12.029 -7.312 1.00 91.44 69 MET A CA 1
ATOM 538 C C . MET A 1 69 ? 7.815 11.995 -8.465 1.00 91.44 69 MET A C 1
ATOM 540 O O . MET A 1 69 ? 7.562 13.015 -9.100 1.00 91.44 69 MET A O 1
ATOM 544 N N . LEU A 1 70 ? 7.261 10.817 -8.745 1.00 93.88 70 LEU A N 1
ATOM 545 C CA . LEU A 1 70 ? 6.237 10.573 -9.754 1.00 93.88 70 LEU A CA 1
ATOM 546 C C . LEU A 1 70 ? 5.289 9.474 -9.264 1.00 93.88 70 LEU A C 1
ATOM 548 O O . LEU A 1 70 ? 5.567 8.816 -8.268 1.00 93.88 70 LEU A O 1
ATOM 552 N N . SER A 1 71 ? 4.187 9.258 -9.971 1.00 96.38 71 SER A N 1
ATOM 553 C CA . SER A 1 71 ? 3.187 8.231 -9.648 1.00 96.38 71 SER A CA 1
ATOM 554 C C . SER A 1 71 ? 2.949 7.240 -10.793 1.00 96.38 71 SER A C 1
ATOM 556 O O . SER A 1 71 ? 1.957 6.518 -10.783 1.00 96.38 71 SER A O 1
ATOM 558 N N . SER A 1 72 ? 3.826 7.235 -11.800 1.00 97.56 72 SER A N 1
ATOM 559 C CA . SER A 1 72 ? 3.655 6.506 -13.064 1.00 97.56 72 SER A CA 1
ATOM 560 C C . SER A 1 72 ? 4.958 5.859 -13.554 1.00 97.56 72 SER A C 1
ATOM 562 O O . SER A 1 72 ? 5.261 5.861 -14.748 1.00 97.56 72 SER A O 1
ATOM 564 N N . SER A 1 73 ? 5.781 5.357 -12.637 1.00 97.62 73 SER A N 1
ATOM 565 C CA . SER A 1 73 ? 7.094 4.775 -12.925 1.00 97.62 73 SER A CA 1
ATOM 566 C C . SER A 1 73 ? 7.014 3.579 -13.866 1.00 97.62 73 SER A C 1
ATOM 568 O O . SER A 1 73 ? 7.902 3.403 -14.700 1.00 97.62 73 SER A O 1
ATOM 570 N N . MET A 1 74 ? 5.950 2.775 -13.779 1.00 98.00 74 MET A N 1
ATOM 571 C CA . MET A 1 74 ? 5.757 1.657 -14.700 1.00 98.00 74 MET A CA 1
ATOM 572 C C . MET A 1 74 ? 5.525 2.150 -16.134 1.00 98.00 74 MET A C 1
ATOM 574 O O . MET A 1 74 ? 6.124 1.623 -17.070 1.00 98.00 74 MET A O 1
ATOM 578 N N . GLN A 1 75 ? 4.722 3.203 -16.308 1.00 98.19 75 GLN A N 1
ATOM 579 C CA . GLN A 1 75 ? 4.481 3.814 -17.618 1.00 98.19 75 GLN A CA 1
ATOM 580 C C . GLN A 1 75 ? 5.781 4.362 -18.225 1.00 98.19 75 GLN A C 1
ATOM 582 O O . GLN A 1 75 ? 6.089 4.081 -19.380 1.00 98.19 75 GLN A O 1
ATOM 587 N N . ILE A 1 76 ? 6.597 5.055 -17.423 1.00 98.00 76 ILE A N 1
ATOM 588 C CA . ILE A 1 76 ? 7.909 5.548 -17.868 1.00 98.00 76 ILE A CA 1
ATOM 589 C C . ILE A 1 76 ? 8.831 4.391 -18.278 1.00 98.00 76 ILE A C 1
ATOM 591 O O . ILE A 1 76 ? 9.541 4.492 -19.275 1.00 98.00 76 ILE A O 1
ATOM 595 N N . ALA A 1 77 ? 8.826 3.270 -17.553 1.00 98.12 77 ALA A N 1
ATOM 596 C CA . ALA A 1 77 ? 9.631 2.108 -17.926 1.00 98.12 77 ALA A CA 1
ATOM 597 C C . ALA A 1 77 ? 9.211 1.498 -19.273 1.00 98.12 77 ALA A C 1
ATOM 599 O O . ALA A 1 77 ? 10.079 1.082 -20.041 1.00 98.12 77 ALA A O 1
ATOM 600 N N . LEU A 1 78 ? 7.910 1.475 -19.581 1.00 98.31 78 LEU A N 1
ATOM 601 C CA . LEU A 1 78 ? 7.404 1.051 -20.890 1.00 98.31 78 LEU A CA 1
ATOM 602 C C . LEU A 1 78 ? 7.866 2.003 -22.002 1.00 98.31 78 LEU A C 1
ATOM 604 O O . LEU A 1 78 ? 8.380 1.550 -23.020 1.00 98.31 78 LEU A O 1
ATOM 608 N N . GLU A 1 79 ? 7.791 3.313 -21.772 1.00 98.38 79 GLU A N 1
ATOM 609 C CA . GLU A 1 79 ? 8.289 4.314 -22.725 1.00 98.38 79 GLU A CA 1
ATOM 610 C C . GLU A 1 79 ? 9.800 4.177 -22.965 1.00 98.38 79 GLU A C 1
ATOM 612 O O . GLU A 1 79 ? 10.275 4.279 -24.097 1.00 98.38 79 GLU A O 1
ATOM 617 N N . VAL A 1 80 ? 10.578 3.881 -21.917 1.00 98.12 80 VAL A N 1
ATOM 618 C CA . VAL A 1 80 ? 12.014 3.599 -22.049 1.00 98.12 80 VAL A CA 1
ATOM 619 C C . VAL A 1 80 ? 12.253 2.352 -22.899 1.00 98.12 80 VAL A C 1
ATOM 621 O O . VAL A 1 80 ? 13.134 2.387 -23.760 1.00 98.12 80 VAL A O 1
ATOM 624 N N . LEU A 1 81 ? 11.484 1.273 -22.701 1.00 98.31 81 LEU A N 1
ATOM 625 C CA . LEU A 1 81 ? 11.583 0.060 -23.520 1.00 98.31 81 LEU A CA 1
ATOM 626 C C . LEU A 1 81 ? 11.370 0.369 -25.008 1.00 98.31 81 LEU A C 1
ATOM 628 O O . LEU A 1 81 ? 12.174 -0.075 -25.831 1.00 98.31 81 LEU A O 1
ATOM 632 N N . ASP A 1 82 ? 10.366 1.181 -25.345 1.00 98.12 82 ASP A N 1
ATOM 633 C CA . ASP A 1 82 ? 10.086 1.590 -26.727 1.00 98.12 82 ASP A CA 1
ATOM 634 C C . ASP A 1 82 ? 11.237 2.406 -27.335 1.00 98.12 82 ASP A C 1
ATOM 636 O O . ASP A 1 82 ? 11.627 2.196 -28.488 1.00 98.12 82 ASP A O 1
ATOM 640 N N . VAL A 1 83 ? 11.841 3.304 -26.550 1.00 98.00 83 VAL A N 1
ATOM 641 C CA . VAL A 1 83 ? 12.968 4.142 -26.991 1.00 98.00 83 VAL A CA 1
ATOM 642 C C . VAL A 1 83 ? 14.245 3.325 -27.223 1.00 98.00 83 VAL A C 1
ATOM 644 O O . VAL A 1 83 ? 15.008 3.623 -28.150 1.00 98.00 83 VAL A O 1
ATOM 647 N N . ILE A 1 84 ? 14.519 2.311 -26.395 1.00 97.44 84 ILE A N 1
ATOM 648 C CA . ILE A 1 84 ? 15.768 1.534 -26.477 1.00 97.44 84 ILE A CA 1
ATOM 649 C C . ILE A 1 84 ? 15.669 0.313 -27.391 1.00 97.44 84 ILE A C 1
ATOM 651 O O . ILE A 1 84 ? 16.707 -0.165 -27.851 1.00 97.44 84 ILE A O 1
ATOM 655 N N . LEU A 1 85 ? 14.463 -0.174 -27.700 1.00 97.12 85 LEU A N 1
ATOM 656 C CA . LEU A 1 85 ? 14.249 -1.350 -28.546 1.00 97.12 85 LEU A CA 1
ATOM 657 C C . LEU A 1 85 ? 15.027 -1.295 -29.880 1.00 97.12 85 LEU A C 1
ATOM 659 O O . LEU A 1 85 ? 15.701 -2.274 -30.205 1.00 97.12 85 LEU A O 1
ATOM 663 N N . PRO A 1 86 ? 15.063 -0.174 -30.633 1.00 97.25 86 PRO A N 1
ATOM 664 C CA . PRO A 1 86 ? 15.829 -0.102 -31.882 1.00 97.25 86 PRO A CA 1
ATOM 665 C C . PRO A 1 86 ? 17.355 -0.163 -31.689 1.00 97.25 86 PRO A C 1
ATOM 667 O O . PRO A 1 86 ? 18.098 -0.316 -32.657 1.00 97.25 86 PRO A O 1
ATOM 670 N N . ARG A 1 87 ? 17.842 -0.006 -30.451 1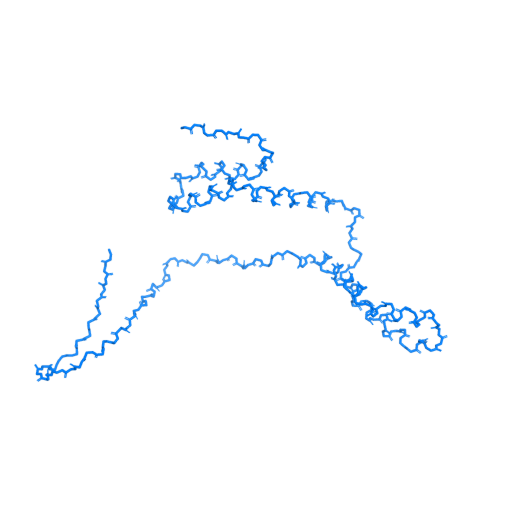.00 96.50 87 ARG A N 1
ATOM 671 C CA . ARG A 1 87 ? 19.263 0.139 -30.098 1.00 96.50 87 ARG A CA 1
ATOM 672 C C . ARG A 1 87 ? 19.873 -1.107 -29.457 1.00 96.50 87 ARG A C 1
ATOM 674 O O . ARG A 1 87 ? 21.088 -1.143 -29.284 1.00 96.50 87 ARG A O 1
ATOM 681 N N . ILE A 1 88 ? 19.085 -2.140 -29.156 1.00 96.75 88 ILE A N 1
ATOM 682 C CA . ILE A 1 88 ? 19.561 -3.337 -28.434 1.00 96.75 88 ILE A CA 1
ATOM 683 C C . ILE A 1 88 ? 20.665 -4.113 -29.172 1.00 96.75 88 ILE A C 1
ATOM 685 O O . ILE A 1 88 ? 21.472 -4.778 -28.539 1.00 96.75 88 ILE A O 1
ATOM 689 N N . ASN A 1 89 ? 20.728 -4.023 -30.506 1.00 95.81 89 ASN A N 1
ATOM 690 C CA . ASN A 1 89 ? 21.785 -4.663 -31.305 1.00 95.81 89 ASN A CA 1
ATOM 691 C C . ASN A 1 89 ? 23.012 -3.757 -31.513 1.00 95.81 89 ASN A C 1
ATOM 693 O O . ASN A 1 89 ? 24.000 -4.186 -32.100 1.00 95.81 89 ASN A O 1
ATOM 697 N N . LEU A 1 90 ? 22.928 -2.493 -31.088 1.00 96.19 90 LEU A N 1
ATOM 698 C CA . LEU A 1 90 ? 23.966 -1.476 -31.270 1.00 96.19 90 LEU A CA 1
ATOM 699 C C . LEU A 1 90 ? 24.742 -1.202 -29.973 1.00 96.19 90 LEU A C 1
ATOM 701 O O . LEU A 1 90 ? 25.820 -0.617 -30.019 1.00 96.19 90 LEU A O 1
ATOM 705 N N . SER A 1 91 ? 24.185 -1.584 -28.823 1.00 97.38 91 SER A N 1
ATOM 706 C CA . SER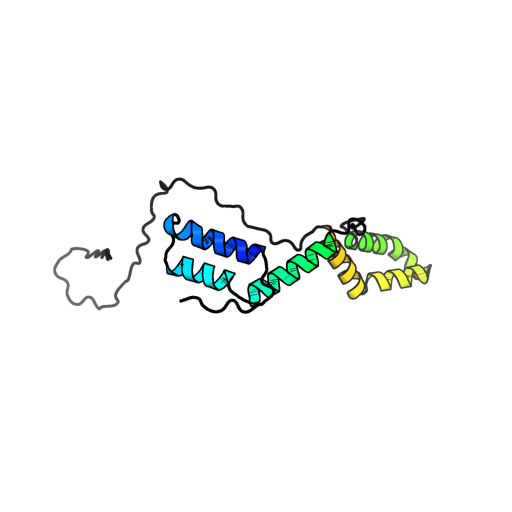 A 1 91 ? 24.737 -1.322 -27.496 1.00 97.38 91 SER A CA 1
ATOM 707 C C . SER A 1 91 ? 24.351 -2.452 -26.545 1.00 97.38 91 SER A C 1
ATOM 709 O O . SER A 1 91 ? 23.164 -2.701 -26.322 1.00 97.38 91 SER A O 1
ATOM 711 N N . GLU A 1 92 ? 25.355 -3.108 -25.957 1.00 97.75 92 GLU A N 1
ATOM 712 C CA . GLU A 1 92 ? 25.119 -4.138 -24.939 1.00 97.75 92 GLU A CA 1
ATOM 713 C C . GLU A 1 92 ? 24.458 -3.548 -23.684 1.00 97.75 92 GLU A C 1
ATOM 715 O O . GLU A 1 92 ? 23.566 -4.186 -23.135 1.00 97.75 92 GLU A O 1
ATOM 720 N N . ASP A 1 93 ? 24.763 -2.300 -23.306 1.00 97.88 93 ASP A N 1
ATOM 721 C CA . ASP A 1 93 ? 24.075 -1.604 -22.207 1.00 97.88 93 ASP A CA 1
ATOM 722 C C . ASP A 1 93 ? 22.569 -1.452 -22.486 1.00 97.88 93 ASP A C 1
ATOM 724 O O . ASP A 1 93 ? 21.737 -1.698 -21.612 1.00 97.88 93 ASP A O 1
ATOM 728 N N . CYS A 1 94 ? 22.187 -1.087 -23.721 1.00 97.88 94 CYS A N 1
ATOM 729 C CA . CYS A 1 94 ? 20.772 -0.989 -24.106 1.00 97.88 94 CYS A CA 1
ATOM 730 C C . CYS A 1 94 ? 20.080 -2.352 -24.025 1.00 97.88 94 CYS A C 1
ATOM 732 O O . CYS A 1 94 ? 18.935 -2.44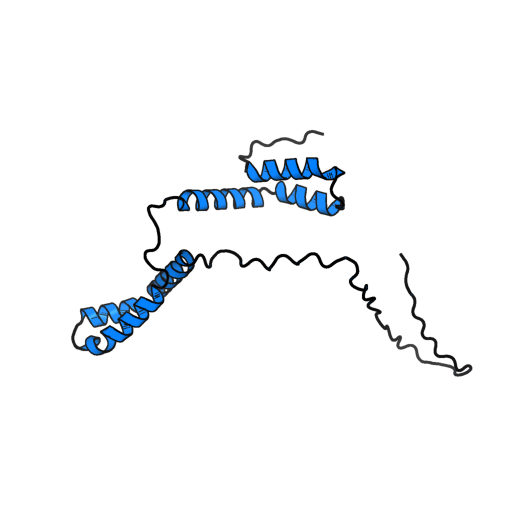2 -23.585 1.00 97.88 94 CYS A O 1
ATOM 734 N N . LYS A 1 95 ? 20.768 -3.415 -24.442 1.00 98.12 95 LYS A N 1
ATOM 735 C CA . LYS A 1 95 ? 20.261 -4.786 -24.375 1.00 98.12 95 LYS A CA 1
ATOM 736 C C . LYS A 1 95 ? 20.109 -5.268 -22.936 1.00 98.12 95 LYS A C 1
ATOM 738 O O . LYS A 1 95 ? 19.083 -5.859 -22.605 1.00 98.12 95 LYS A O 1
ATOM 743 N N . GLU A 1 96 ? 21.088 -4.999 -22.077 1.00 98.31 96 GLU A N 1
ATOM 744 C CA . GLU A 1 96 ? 21.028 -5.339 -20.657 1.00 98.31 96 GLU A CA 1
ATOM 745 C C . GLU A 1 96 ? 19.877 -4.600 -19.967 1.00 98.31 96 GLU A C 1
ATOM 747 O O . GLU A 1 96 ? 19.060 -5.236 -19.298 1.00 98.31 96 GLU A O 1
ATOM 752 N N . LEU A 1 97 ? 19.749 -3.289 -20.194 1.00 98.19 97 LEU A N 1
ATOM 753 C CA . LEU A 1 97 ? 18.659 -2.485 -19.643 1.00 98.19 97 LEU A CA 1
ATOM 754 C C . LEU A 1 97 ? 17.287 -2.969 -20.135 1.00 98.19 97 LEU A C 1
ATOM 756 O O . LEU A 1 97 ? 16.360 -3.104 -19.335 1.00 98.19 97 LEU A O 1
ATOM 760 N N . PHE A 1 98 ? 17.165 -3.284 -21.427 1.00 98.38 98 PHE A N 1
ATOM 761 C CA . PHE A 1 98 ? 15.940 -3.826 -22.016 1.00 98.38 98 PHE A CA 1
ATOM 762 C C . PHE A 1 98 ? 15.525 -5.142 -21.350 1.00 98.38 98 PHE A C 1
ATOM 764 O O . PHE A 1 98 ? 14.358 -5.327 -21.002 1.00 98.38 98 PHE A O 1
ATOM 771 N N . LEU A 1 99 ? 16.476 -6.050 -21.119 1.00 98.12 99 LEU A N 1
ATOM 772 C CA . LEU A 1 99 ? 16.217 -7.307 -20.416 1.00 98.12 99 LEU A CA 1
ATOM 773 C C . LEU A 1 99 ? 15.891 -7.081 -18.935 1.00 98.12 99 LEU A C 1
ATOM 775 O O . LEU A 1 99 ? 15.042 -7.778 -18.382 1.00 98.12 99 LEU A O 1
ATOM 779 N N . LEU A 1 100 ? 16.546 -6.116 -18.285 1.00 98.44 100 LEU A N 1
ATOM 780 C CA . LEU A 1 100 ? 16.343 -5.797 -16.875 1.00 98.44 100 LEU A CA 1
ATOM 781 C C . LEU A 1 100 ? 14.933 -5.255 -16.610 1.00 98.44 100 LEU A C 1
ATOM 783 O O . LEU A 1 100 ? 14.255 -5.766 -15.721 1.00 98.44 100 LEU A O 1
ATOM 787 N N . LEU A 1 101 ? 14.476 -4.277 -17.399 1.00 98.19 101 LEU A N 1
ATOM 788 C CA . LEU A 1 101 ? 13.149 -3.651 -17.276 1.00 98.19 101 LEU A CA 1
ATOM 789 C C . LEU A 1 101 ? 11.990 -4.625 -17.534 1.00 98.19 101 LEU A C 1
ATOM 791 O O . LEU A 1 101 ? 10.877 -4.405 -17.064 1.00 98.19 101 LEU A O 1
ATOM 795 N N . GLN A 1 102 ? 12.251 -5.733 -18.229 1.00 97.44 102 GLN A N 1
ATOM 796 C CA . GLN A 1 102 ? 11.277 -6.807 -18.438 1.00 97.44 102 GLN A CA 1
ATOM 797 C C . GLN A 1 102 ? 11.244 -7.842 -17.310 1.00 97.44 102 GLN A C 1
ATOM 799 O O . GLN A 1 102 ? 10.395 -8.735 -17.316 1.00 97.44 102 GLN A O 1
ATOM 804 N N . LYS A 1 103 ? 12.151 -7.768 -16.328 1.00 98.50 103 LYS A N 1
ATOM 805 C CA . LYS A 1 103 ? 12.142 -8.724 -15.222 1.00 98.50 103 LYS A CA 1
ATOM 806 C C . LYS A 1 103 ? 10.906 -8.508 -14.337 1.00 98.50 103 LYS A C 1
ATOM 808 O O . LYS A 1 103 ? 10.655 -7.382 -13.904 1.00 98.50 103 LYS A O 1
ATOM 813 N N . PRO A 1 104 ? 10.193 -9.582 -13.949 1.00 98.19 104 PRO A N 1
ATOM 814 C CA . PRO A 1 104 ? 8.915 -9.469 -13.242 1.00 98.19 104 PRO A CA 1
ATOM 815 C C . PRO A 1 104 ? 9.031 -8.790 -11.874 1.00 98.19 104 PRO A C 1
ATOM 817 O O . PRO A 1 104 ? 8.127 -8.082 -11.454 1.00 98.19 104 PRO A O 1
ATOM 820 N N . HIS A 1 105 ? 10.155 -8.960 -11.178 1.00 98.19 105 HIS A N 1
ATOM 821 C CA . HIS A 1 105 ? 10.399 -8.306 -9.890 1.00 98.19 105 HIS A CA 1
ATOM 822 C C . HIS A 1 105 ? 10.647 -6.806 -10.041 1.00 98.19 105 HIS A C 1
ATOM 824 O O . HIS A 1 105 ? 10.240 -6.046 -9.168 1.00 98.19 105 HIS A O 1
ATOM 830 N N . LEU A 1 106 ? 11.277 -6.370 -11.139 1.00 98.31 106 LEU A N 1
ATOM 831 C CA . LEU A 1 106 ? 11.460 -4.945 -11.388 1.00 98.31 106 LEU A CA 1
ATOM 832 C C . LEU A 1 106 ? 10.129 -4.298 -11.774 1.00 98.31 106 LEU A C 1
ATOM 834 O O . LEU A 1 106 ? 9.764 -3.290 -11.187 1.00 98.31 106 LEU A O 1
ATOM 838 N N . GLN A 1 107 ? 9.356 -4.920 -12.666 1.00 98.25 107 GLN A N 1
ATOM 839 C CA . GLN A 1 107 ? 8.006 -4.447 -12.989 1.00 98.25 107 GLN A CA 1
ATOM 840 C C . GLN A 1 107 ? 7.101 -4.428 -11.751 1.00 98.25 107 GLN A C 1
ATOM 842 O O . GLN A 1 107 ? 6.433 -3.434 -11.494 1.00 98.25 107 GLN A O 1
ATOM 847 N N . GLY A 1 108 ? 7.142 -5.478 -10.926 1.00 98.25 108 GLY A N 1
ATOM 848 C CA . GLY A 1 108 ? 6.413 -5.530 -9.659 1.00 98.25 108 GLY A CA 1
ATOM 849 C C . GLY A 1 108 ? 6.813 -4.412 -8.694 1.00 98.25 108 GLY A C 1
ATOM 850 O O . GLY A 1 108 ? 5.945 -3.823 -8.058 1.00 98.25 108 GLY A O 1
ATOM 851 N N . LEU A 1 109 ? 8.104 -4.068 -8.629 1.00 98.19 109 LEU A N 1
ATOM 852 C CA . LEU A 1 109 ? 8.589 -2.933 -7.843 1.00 98.19 109 LEU A CA 1
ATOM 853 C C . LEU A 1 109 ? 8.044 -1.595 -8.368 1.00 98.19 109 LEU A C 1
ATOM 855 O O . LEU A 1 109 ? 7.616 -0.769 -7.566 1.00 98.19 109 LEU A O 1
ATOM 859 N N . LEU A 1 110 ? 8.028 -1.384 -9.688 1.00 97.88 110 LEU A N 1
ATOM 860 C CA . LEU A 1 110 ? 7.493 -0.160 -10.298 1.00 97.88 110 LEU A CA 1
ATOM 861 C C . LEU A 1 110 ? 5.975 -0.038 -10.095 1.00 97.88 110 LEU A C 1
ATOM 863 O O . LEU A 1 110 ? 5.493 1.030 -9.730 1.00 97.88 110 LEU A O 1
ATOM 867 N N . CYS A 1 111 ? 5.228 -1.135 -10.241 1.00 97.25 111 CYS A N 1
ATOM 868 C CA . CYS A 1 111 ? 3.795 -1.164 -9.946 1.00 97.25 111 CYS A CA 1
ATOM 869 C C . CYS A 1 111 ? 3.508 -0.889 -8.462 1.00 97.25 111 CYS A C 1
ATOM 871 O O . CYS A 1 111 ? 2.597 -0.131 -8.141 1.00 97.25 111 CYS A O 1
ATOM 873 N N . ALA A 1 112 ? 4.286 -1.476 -7.545 1.00 96.69 112 ALA A N 1
ATOM 874 C CA . ALA A 1 112 ? 4.141 -1.225 -6.112 1.00 96.69 112 ALA A CA 1
ATOM 875 C C . ALA A 1 112 ? 4.462 0.233 -5.755 1.00 96.69 112 ALA A C 1
ATOM 877 O O . ALA A 1 112 ? 3.751 0.839 -4.955 1.00 96.69 112 ALA A O 1
ATOM 878 N N . HIS A 1 113 ? 5.499 0.806 -6.375 1.00 96.19 113 HIS A N 1
ATOM 879 C CA . HIS A 1 113 ? 5.798 2.230 -6.270 1.00 96.19 113 HIS A CA 1
ATOM 880 C C . HIS A 1 113 ? 4.586 3.076 -6.678 1.00 96.19 113 HIS A C 1
ATOM 882 O O . HIS A 1 113 ? 4.173 3.942 -5.911 1.00 96.19 113 HIS A O 1
ATOM 888 N N . ASP A 1 114 ? 3.993 2.803 -7.842 1.00 96.88 114 ASP A N 1
ATOM 889 C CA . ASP A 1 114 ? 2.862 3.581 -8.352 1.00 96.88 114 ASP A CA 1
ATOM 890 C C . ASP A 1 114 ? 1.629 3.447 -7.446 1.00 96.88 114 ASP A C 1
ATOM 892 O O . ASP A 1 114 ? 1.022 4.458 -7.101 1.00 96.88 114 ASP A O 1
ATOM 896 N N . ALA A 1 115 ? 1.318 2.244 -6.952 1.00 95.00 115 ALA A N 1
ATOM 897 C CA . ALA A 1 115 ? 0.211 2.022 -6.017 1.00 95.00 115 ALA A CA 1
ATOM 898 C C . ALA A 1 115 ? 0.380 2.799 -4.696 1.00 95.00 115 ALA A C 1
ATOM 900 O O . ALA A 1 115 ? -0.571 3.408 -4.198 1.00 95.00 115 ALA A O 1
ATOM 901 N N . VAL A 1 116 ? 1.595 2.823 -4.135 1.00 92.12 116 VAL A N 1
ATOM 902 C CA . VAL A 1 116 ? 1.904 3.608 -2.928 1.00 92.12 116 VAL A CA 1
ATOM 903 C C . VAL A 1 116 ? 1.840 5.106 -3.227 1.00 92.12 116 VAL A C 1
ATOM 905 O O . VAL A 1 116 ? 1.241 5.857 -2.459 1.00 92.12 116 VAL A O 1
ATOM 908 N N . ALA A 1 117 ? 2.400 5.547 -4.355 1.00 92.69 117 ALA A N 1
ATOM 909 C CA . ALA A 1 117 ? 2.440 6.954 -4.736 1.00 92.69 117 ALA A CA 1
ATOM 910 C C . ALA A 1 117 ? 1.049 7.539 -5.021 1.00 92.69 117 ALA A C 1
ATOM 912 O O . ALA A 1 117 ? 0.765 8.679 -4.657 1.00 92.69 117 ALA A O 1
ATOM 913 N N . GLN A 1 118 ? 0.171 6.748 -5.637 1.00 92.94 118 GLN A N 1
ATOM 914 C CA . GLN A 1 118 ? -1.219 7.109 -5.922 1.00 92.94 118 GLN A CA 1
ATOM 915 C C . GLN A 1 118 ? -2.143 6.915 -4.720 1.00 92.94 118 GLN A C 1
ATOM 917 O O . GLN A 1 118 ? -3.305 7.311 -4.773 1.00 92.94 118 GLN A O 1
ATOM 922 N N . LYS A 1 119 ? -1.635 6.319 -3.634 1.00 89.88 119 LYS A N 1
ATOM 923 C CA . LYS A 1 119 ? -2.420 5.956 -2.457 1.00 89.88 119 LYS A CA 1
ATOM 924 C C . LYS A 1 119 ? -3.584 4.998 -2.775 1.00 89.88 119 LYS A C 1
ATOM 926 O O . LYS A 1 119 ? -4.582 4.979 -2.061 1.00 89.88 119 LYS A O 1
ATOM 931 N N . ASP A 1 120 ? -3.434 4.141 -3.789 1.00 89.69 120 ASP A N 1
ATOM 932 C CA . ASP A 1 120 ? -4.444 3.145 -4.214 1.00 89.69 120 ASP A CA 1
ATOM 933 C C . ASP A 1 120 ? -4.521 1.926 -3.267 1.00 89.69 120 ASP A C 1
ATOM 935 O O . ASP A 1 120 ? -5.074 0.880 -3.586 1.00 89.69 120 ASP A O 1
ATOM 939 N N . TYR A 1 121 ? -3.951 2.053 -2.067 1.00 85.25 121 TYR A N 1
ATOM 940 C CA . TYR A 1 121 ? -4.095 1.104 -0.966 1.00 85.25 121 TYR A CA 1
ATOM 941 C C . TYR A 1 121 ? -5.196 1.508 0.025 1.00 85.25 121 TYR A C 1
ATOM 943 O O . TYR A 1 121 ? -5.527 0.722 0.915 1.00 85.25 121 TYR A O 1
ATOM 951 N N . PHE A 1 122 ? -5.753 2.723 -0.077 1.00 82.56 122 PHE A N 1
ATOM 952 C CA . PHE A 1 122 ? -6.886 3.105 0.763 1.00 82.56 122 PHE A CA 1
ATOM 953 C C . PHE A 1 122 ? -8.165 2.406 0.292 1.00 82.56 122 PHE A C 1
ATOM 955 O O . PHE A 1 122 ? -8.421 2.333 -0.913 1.00 82.56 122 PHE A O 1
ATOM 962 N N . PRO A 1 123 ? -8.999 1.909 1.224 1.00 79.31 123 PRO A N 1
ATOM 963 C CA . PRO A 1 123 ? -10.282 1.338 0.858 1.00 79.31 123 PRO A CA 1
ATOM 964 C C . PRO A 1 123 ? -11.141 2.412 0.186 1.00 79.31 123 PRO A C 1
ATOM 966 O O . PRO A 1 123 ? -11.294 3.520 0.702 1.00 79.31 123 PRO A O 1
ATOM 969 N N . ARG A 1 124 ? -11.720 2.072 -0.967 1.00 79.75 124 ARG A N 1
ATOM 970 C CA . ARG A 1 124 ? -12.751 2.897 -1.599 1.00 79.75 124 ARG A CA 1
ATOM 971 C C . ARG A 1 124 ? -14.028 2.715 -0.792 1.00 79.75 124 ARG A C 1
ATOM 973 O O . ARG A 1 124 ? -14.660 1.663 -0.872 1.00 79.75 124 ARG A O 1
ATOM 980 N N . LEU A 1 125 ? -14.351 3.701 0.039 1.00 74.25 125 LEU A N 1
ATOM 981 C CA . LEU A 1 125 ? -15.596 3.687 0.796 1.00 74.25 125 LEU A CA 1
ATOM 982 C C . LEU A 1 125 ? -16.772 3.929 -0.162 1.00 74.25 125 LEU A C 1
ATOM 984 O O . LEU A 1 125 ? -16.645 4.772 -1.055 1.00 74.25 125 LEU A O 1
ATOM 988 N N . PRO A 1 126 ? -17.894 3.205 -0.006 1.00 78.75 126 PRO A N 1
ATOM 989 C CA . PRO A 1 126 ? -19.127 3.573 -0.686 1.00 78.75 126 PRO A CA 1
ATOM 990 C C . PRO A 1 126 ? -19.545 4.985 -0.259 1.00 78.75 126 PRO A C 1
ATOM 992 O O . PRO A 1 126 ? -19.230 5.427 0.850 1.00 78.75 126 PRO A O 1
ATOM 995 N N . GLU A 1 127 ? -20.243 5.697 -1.143 1.00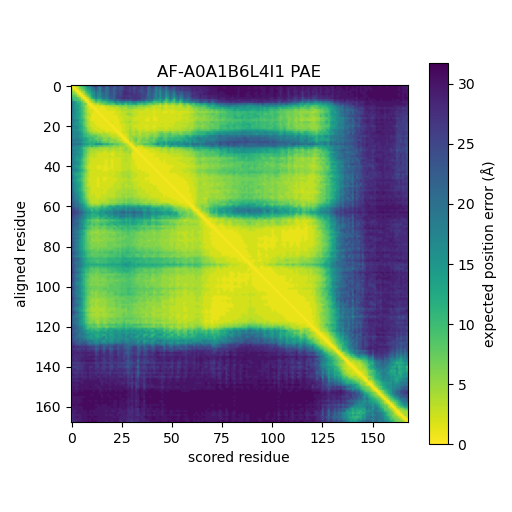 78.81 127 GLU A N 1
ATOM 996 C CA . GLU A 1 127 ? -20.852 6.976 -0.782 1.00 78.81 127 GLU A CA 1
ATOM 997 C C . GLU A 1 127 ? -21.816 6.760 0.389 1.00 78.81 127 GLU A C 1
ATOM 999 O O . GLU A 1 127 ? -22.548 5.767 0.426 1.00 78.81 127 GLU A O 1
ATOM 1004 N N . ILE A 1 128 ? -21.782 7.669 1.368 1.00 74.81 128 ILE A N 1
ATOM 1005 C CA . ILE A 1 128 ? -22.726 7.643 2.486 1.00 74.81 128 ILE A CA 1
ATOM 1006 C C . ILE A 1 128 ? -24.122 7.815 1.873 1.00 74.81 128 ILE A C 1
ATOM 1008 O O . ILE A 1 128 ? -24.326 8.814 1.174 1.00 74.81 128 ILE A O 1
ATOM 1012 N N . PRO A 1 129 ? -25.062 6.873 2.087 1.00 75.56 129 PRO A N 1
ATOM 1013 C CA . PRO A 1 129 ? -26.427 7.047 1.621 1.00 75.56 129 PRO A CA 1
ATOM 1014 C C . PRO A 1 129 ? -26.969 8.374 2.147 1.00 75.56 129 PRO A C 1
ATOM 1016 O O . PRO A 1 129 ? -26.845 8.668 3.336 1.00 75.56 129 PRO A O 1
ATOM 1019 N N . LEU A 1 130 ? -27.533 9.190 1.259 1.00 76.75 130 LEU A N 1
ATOM 1020 C CA . LEU A 1 130 ? -28.308 10.348 1.688 1.00 76.75 130 LEU A CA 1
ATOM 1021 C C . LEU A 1 130 ? -29.483 9.826 2.519 1.00 76.75 130 LEU A C 1
ATOM 1023 O O . LEU A 1 130 ? -30.085 8.821 2.134 1.00 76.75 130 LEU A O 1
ATOM 1027 N N . GLU A 1 131 ? -29.788 10.483 3.641 1.00 68.31 131 GLU A N 1
ATOM 1028 C CA . GLU A 1 131 ? -31.038 10.229 4.358 1.00 68.31 131 GLU A CA 1
ATOM 1029 C C . GLU A 1 131 ? -32.180 10.478 3.370 1.00 68.31 131 GLU A C 1
ATOM 1031 O O . GLU A 1 131 ? -32.450 11.610 2.970 1.00 68.31 131 GLU A O 1
ATOM 1036 N N . VAL A 1 132 ? -32.770 9.390 2.883 1.00 63.38 132 VAL A N 1
ATOM 1037 C CA . VAL A 1 132 ? -34.058 9.429 2.211 1.00 63.38 132 VAL A CA 1
ATOM 1038 C C . VAL A 1 132 ? -35.091 9.551 3.320 1.00 63.38 132 VAL A C 1
ATOM 1040 O O . VAL A 1 132 ? -35.044 8.788 4.285 1.00 63.38 132 VAL A O 1
ATOM 1043 N N . ASP A 1 133 ? -35.961 10.556 3.221 1.00 62.38 133 ASP A N 1
ATOM 1044 C CA . ASP A 1 133 ? -37.074 10.733 4.152 1.00 62.38 133 ASP A CA 1
ATOM 1045 C C . ASP A 1 133 ? -37.811 9.387 4.323 1.00 62.38 133 ASP A C 1
ATOM 1047 O O . ASP A 1 133 ? -38.049 8.681 3.340 1.00 62.38 133 ASP A O 1
ATOM 1051 N N . GLU A 1 134 ? -38.186 9.031 5.559 1.00 58.22 134 GLU A N 1
ATOM 1052 C CA . GLU A 1 134 ? -38.879 7.772 5.922 1.00 58.22 134 GLU A CA 1
ATOM 1053 C C . GLU A 1 134 ? -40.235 7.559 5.206 1.00 58.22 134 GLU A C 1
ATOM 1055 O O . GLU A 1 134 ? -40.894 6.538 5.397 1.00 58.22 134 GLU A O 1
ATOM 1060 N N . ASP A 1 135 ? -40.643 8.496 4.350 1.00 62.47 135 ASP A N 1
ATOM 1061 C CA . ASP A 1 135 ? -41.840 8.434 3.516 1.00 62.47 135 ASP A CA 1
ATOM 1062 C C . ASP A 1 135 ? -41.677 7.522 2.279 1.00 62.47 135 ASP A C 1
ATOM 1064 O O . ASP A 1 135 ? -42.579 7.456 1.437 1.00 62.47 135 ASP A O 1
ATOM 1068 N N . GLU A 1 136 ? -40.553 6.804 2.131 1.00 58.41 136 GLU A N 1
ATOM 1069 C CA . GLU A 1 136 ? -40.413 5.793 1.080 1.00 58.41 136 GLU A CA 1
ATOM 1070 C C . GLU A 1 136 ? -41.363 4.609 1.358 1.00 58.41 136 GLU A C 1
ATOM 1072 O O . GLU A 1 136 ? -41.198 3.805 2.278 1.00 58.41 136 GLU A O 1
ATOM 1077 N N . GLU A 1 137 ? -42.425 4.556 0.554 1.00 60.94 137 GLU A N 1
ATOM 1078 C CA . GLU A 1 137 ? -43.560 3.641 0.625 1.00 60.94 137 GLU A CA 1
ATOM 1079 C C . GLU A 1 137 ? -43.129 2.189 0.915 1.00 60.94 137 GLU A C 1
ATOM 1081 O O . GLU A 1 137 ? -42.510 1.519 0.088 1.00 60.94 137 GLU A O 1
ATOM 1086 N N . THR A 1 138 ? -43.445 1.682 2.114 1.00 64.81 138 THR A N 1
ATOM 1087 C CA . THR A 1 138 ? -42.981 0.365 2.571 1.00 64.81 138 THR A CA 1
ATOM 1088 C C . THR A 1 138 ? -43.457 -0.748 1.632 1.00 64.81 138 THR A C 1
ATOM 1090 O O . THR A 1 138 ? -44.637 -1.114 1.605 1.00 64.81 138 THR A O 1
ATOM 1093 N N . ILE A 1 139 ? -42.529 -1.351 0.887 1.00 65.25 139 ILE A N 1
ATOM 1094 C CA . ILE A 1 139 ? -42.831 -2.456 -0.027 1.00 65.25 139 ILE A CA 1
ATOM 1095 C C . ILE A 1 139 ? -43.024 -3.744 0.785 1.00 65.25 139 ILE A C 1
ATOM 1097 O O . ILE A 1 139 ? -42.069 -4.362 1.256 1.00 65.25 139 ILE A O 1
ATOM 1101 N N . LYS A 1 140 ? -44.275 -4.200 0.926 1.00 69.81 140 LYS A N 1
ATOM 1102 C CA . LYS A 1 140 ? -44.580 -5.522 1.497 1.00 69.81 140 LYS A CA 1
ATOM 1103 C C . LYS A 1 140 ? -44.335 -6.620 0.464 1.00 69.81 140 LYS A C 1
ATOM 1105 O O . LYS A 1 140 ? -45.136 -6.821 -0.446 1.00 69.81 140 LYS A O 1
ATO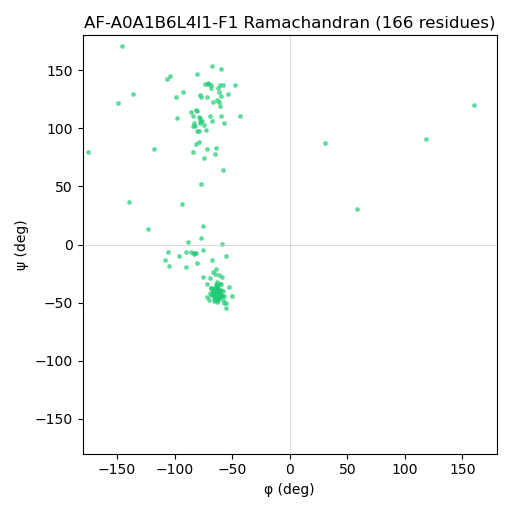M 1110 N N . ILE A 1 141 ? -43.253 -7.373 0.639 1.00 71.94 141 ILE A N 1
ATOM 1111 C CA . ILE A 1 141 ? -42.981 -8.574 -0.156 1.00 71.94 141 ILE A CA 1
ATOM 1112 C C . ILE A 1 141 ? -43.791 -9.738 0.421 1.00 71.94 141 ILE A C 1
ATOM 1114 O O . ILE A 1 141 ? -43.560 -10.176 1.546 1.00 71.94 141 ILE A O 1
ATOM 1118 N N . VAL A 1 142 ? -44.744 -10.253 -0.358 1.00 62.72 142 VAL A N 1
ATOM 1119 C CA . VAL A 1 142 ? -45.519 -11.452 -0.009 1.00 62.72 142 VAL A CA 1
ATOM 1120 C C . VAL A 1 142 ? -44.953 -12.681 -0.717 1.00 62.72 142 VAL A C 1
ATOM 1122 O O . VAL A 1 142 ? -44.813 -12.706 -1.939 1.00 62.72 142 VAL A O 1
ATOM 1125 N N . GLN A 1 143 ? -44.646 -13.728 0.050 1.00 68.88 143 GLN A N 1
ATOM 1126 C CA . GLN A 1 143 ? -44.250 -15.021 -0.501 1.00 68.88 143 GLN A CA 1
ATOM 1127 C C . GLN A 1 143 ? -45.494 -15.860 -0.810 1.00 68.88 143 GLN A C 1
ATOM 1129 O O . GLN A 1 143 ? -46.213 -16.290 0.090 1.00 68.88 143 GLN A O 1
ATOM 1134 N N . LEU A 1 144 ? -45.731 -16.131 -2.094 1.00 67.19 144 LEU A N 1
ATOM 1135 C CA . LEU A 1 144 ? -46.782 -17.049 -2.525 1.00 67.19 144 LEU A CA 1
ATOM 1136 C C . LEU A 1 144 ? -46.302 -18.494 -2.362 1.00 67.19 144 LEU A C 1
ATOM 1138 O O . LEU A 1 144 ? -45.441 -18.964 -3.106 1.00 67.19 144 LEU A O 1
ATOM 1142 N N . VAL A 1 145 ? -46.875 -19.211 -1.396 1.00 69.31 145 VAL A N 1
ATOM 1143 C CA . VAL A 1 145 ? -46.621 -20.643 -1.203 1.00 69.31 145 VAL A CA 1
ATOM 1144 C C . VAL A 1 145 ? -47.758 -21.424 -1.855 1.00 69.31 145 VAL A C 1
ATOM 1146 O O . VAL A 1 145 ? -48.885 -21.423 -1.367 1.00 69.31 145 VAL A O 1
ATOM 1149 N N . LYS A 1 146 ? -47.478 -22.092 -2.978 1.00 66.88 146 LYS A N 1
ATOM 1150 C CA . LYS A 1 146 ? -48.431 -23.014 -3.607 1.00 66.88 146 LYS A CA 1
ATOM 1151 C C . LYS A 1 146 ? -48.320 -24.379 -2.926 1.00 66.88 146 LYS A C 1
ATOM 1153 O O . LYS A 1 146 ? -47.308 -25.058 -3.084 1.00 66.88 146 LYS A O 1
ATOM 1158 N N . SER A 1 147 ? -49.342 -24.789 -2.178 1.00 59.78 147 SER A N 1
ATOM 1159 C CA . SER A 1 147 ? -49.451 -26.164 -1.681 1.00 59.78 147 SER A CA 1
ATOM 1160 C C . SER A 1 147 ? -49.759 -27.125 -2.842 1.00 59.78 147 SER A C 1
ATOM 1162 O O . SER A 1 147 ? -50.537 -26.812 -3.741 1.00 59.78 147 SER A O 1
ATOM 1164 N N . ASN A 1 148 ? -49.126 -28.303 -2.841 1.00 56.03 148 ASN A N 1
ATOM 1165 C CA . ASN A 1 148 ? -49.370 -29.390 -3.806 1.00 56.03 148 ASN A CA 1
ATOM 1166 C C . ASN A 1 148 ? -50.400 -30.403 -3.272 1.00 56.03 148 ASN A C 1
ATOM 1168 O O . ASN A 1 148 ? -50.276 -31.606 -3.500 1.00 56.03 148 ASN A O 1
ATOM 1172 N N . GLU A 1 149 ? -51.396 -29.940 -2.521 1.00 63.12 149 GLU A N 1
ATOM 1173 C CA . GLU A 1 149 ? -52.457 -30.817 -2.031 1.00 63.12 149 GLU A CA 1
ATOM 1174 C C . GLU A 1 149 ? -53.456 -31.087 -3.174 1.00 63.12 149 GLU A C 1
ATOM 1176 O O . GLU A 1 149 ? -53.879 -30.142 -3.851 1.00 63.12 149 GLU A O 1
ATOM 1181 N N . PRO A 1 150 ? -53.801 -32.353 -3.475 1.00 47.19 150 PRO A N 1
ATOM 1182 C CA . PRO A 1 150 ? -54.714 -32.653 -4.567 1.00 47.19 150 PRO A CA 1
ATOM 1183 C C . PRO A 1 150 ? -56.112 -32.126 -4.230 1.00 47.19 150 PRO A C 1
ATOM 1185 O O . PRO A 1 150 ? -56.707 -32.506 -3.227 1.00 47.19 150 PRO A O 1
ATOM 1188 N N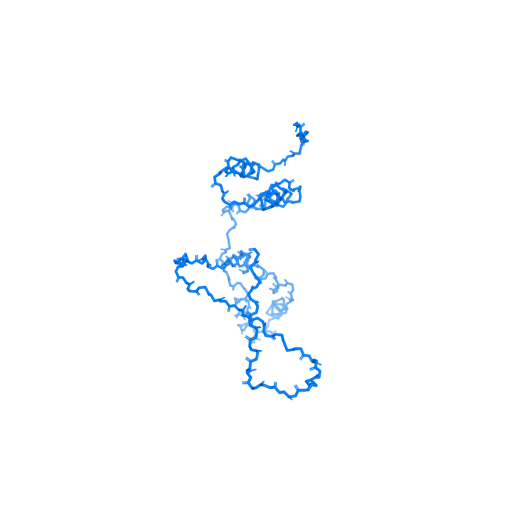 . LEU A 1 151 ? -56.639 -31.259 -5.099 1.00 57.28 151 LEU A N 1
ATOM 1189 C CA . LEU A 1 151 ? -57.987 -30.689 -5.034 1.00 57.28 151 LEU A CA 1
ATOM 1190 C C . LEU A 1 151 ? -59.048 -31.786 -5.223 1.00 57.28 151 LEU A C 1
ATOM 1192 O O . LEU A 1 151 ? -59.621 -31.947 -6.302 1.00 57.28 151 LEU A O 1
ATOM 1196 N N . THR A 1 152 ? -59.316 -32.570 -4.183 1.00 47.44 152 THR A N 1
ATOM 1197 C CA . THR A 1 152 ? -60.456 -33.484 -4.163 1.00 47.44 152 THR A CA 1
ATOM 1198 C C . THR A 1 152 ? -61.702 -32.730 -3.721 1.00 47.44 152 THR A C 1
ATOM 1200 O O . THR A 1 152 ? -61.912 -32.512 -2.532 1.00 47.44 152 THR A O 1
ATOM 1203 N N . GLY A 1 153 ? -62.549 -32.382 -4.691 1.00 47.78 153 GLY A N 1
ATOM 1204 C CA . GLY A 1 153 ? -63.957 -32.065 -4.449 1.00 47.78 153 GLY A CA 1
ATOM 1205 C C . GLY A 1 153 ? -64.352 -30.642 -4.817 1.00 47.78 153 GLY A C 1
ATOM 1206 O O . GLY A 1 153 ? -64.337 -29.739 -3.991 1.00 47.78 153 GLY A O 1
ATOM 1207 N N . ALA A 1 154 ? -64.787 -30.464 -6.062 1.00 49.22 154 ALA A N 1
ATOM 1208 C CA . ALA A 1 154 ? -65.588 -29.314 -6.448 1.00 49.22 154 ALA A CA 1
ATOM 1209 C C . ALA A 1 154 ? -66.924 -29.332 -5.689 1.00 49.22 154 ALA A C 1
ATOM 1211 O O . ALA A 1 154 ? -67.664 -30.308 -5.807 1.00 49.22 154 ALA A O 1
ATOM 1212 N N . GLN A 1 155 ? -67.232 -28.249 -4.968 1.00 49.78 155 GLN A N 1
ATOM 1213 C CA . GLN A 1 155 ? -68.573 -27.656 -4.852 1.00 49.78 155 GLN A CA 1
ATOM 1214 C C . GLN A 1 155 ? -68.510 -26.361 -4.027 1.00 49.78 155 GLN A C 1
ATOM 1216 O O . GLN A 1 155 ? -68.786 -26.347 -2.837 1.00 49.78 155 GLN A O 1
ATOM 1221 N N . SER A 1 156 ? -68.085 -25.282 -4.682 1.00 43.75 156 SER A N 1
ATOM 1222 C CA . SER A 1 156 ? -68.454 -23.877 -4.439 1.00 43.75 156 SER A CA 1
ATOM 1223 C C . SER A 1 156 ? -67.363 -23.016 -5.071 1.00 43.75 156 SER A C 1
ATOM 1225 O O . SER A 1 156 ? -66.181 -23.171 -4.770 1.00 43.75 156 SER A O 1
ATOM 1227 N N . ALA A 1 157 ? -67.750 -22.177 -6.023 1.00 47.88 157 ALA A N 1
ATOM 1228 C CA . ALA A 1 157 ? -66.845 -21.325 -6.770 1.00 47.88 157 ALA A CA 1
ATOM 1229 C C . ALA A 1 157 ? -66.527 -20.065 -5.959 1.00 47.88 157 ALA A C 1
ATOM 1231 O O . ALA A 1 157 ? -67.162 -19.039 -6.162 1.00 47.88 157 ALA A O 1
ATOM 1232 N N . GLU A 1 158 ? -65.526 -20.129 -5.085 1.00 43.28 158 GLU A N 1
ATOM 1233 C CA . GLU A 1 158 ? -64.833 -18.930 -4.610 1.00 43.28 158 GLU A CA 1
ATOM 1234 C C . GLU A 1 158 ? -63.320 -19.187 -4.598 1.00 43.28 158 GLU A C 1
ATOM 1236 O O . GLU A 1 158 ? -62.874 -20.219 -4.084 1.00 43.28 158 GLU A O 1
ATOM 1241 N N . PRO A 1 159 ? -62.498 -18.305 -5.195 1.00 42.22 159 PRO A N 1
ATOM 1242 C CA . PRO A 1 159 ? -61.056 -18.444 -5.115 1.00 42.22 159 PRO A CA 1
ATOM 1243 C C . PRO A 1 159 ? -60.630 -18.161 -3.671 1.00 42.22 159 PRO A C 1
ATOM 1245 O O . PRO A 1 159 ? -60.693 -17.022 -3.212 1.00 42.22 159 PRO A O 1
ATOM 1248 N N . ILE A 1 160 ? -60.175 -19.188 -2.948 1.00 55.09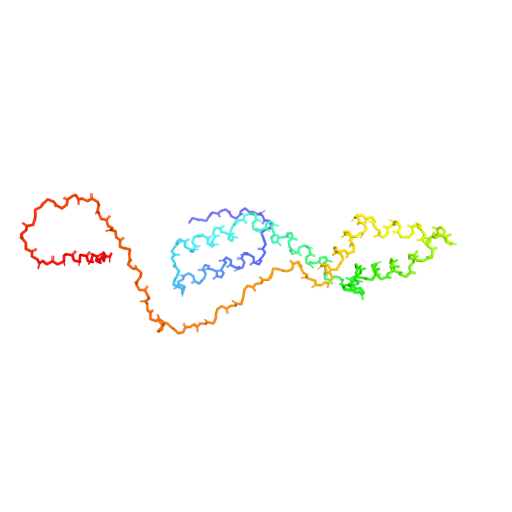 160 ILE A N 1
ATOM 1249 C CA . ILE A 1 160 ? -59.523 -19.010 -1.645 1.00 55.09 160 ILE A CA 1
ATOM 1250 C C . ILE A 1 160 ? -58.140 -18.402 -1.910 1.00 55.09 160 ILE A C 1
ATOM 1252 O O . ILE A 1 160 ? -57.130 -19.096 -1.993 1.00 55.09 160 ILE A O 1
ATOM 1256 N N . VAL A 1 161 ? -58.095 -17.082 -2.082 1.00 46.91 161 VAL A N 1
ATOM 1257 C CA . VAL A 1 161 ? -56.859 -16.301 -1.990 1.00 46.91 161 VAL A CA 1
ATOM 1258 C C . VAL A 1 161 ? -56.646 -16.006 -0.510 1.00 46.91 161 VAL A C 1
ATOM 1260 O O . VAL A 1 161 ? -57.000 -14.949 0.003 1.00 46.91 161 VAL A O 1
ATOM 1263 N N . GLY A 1 162 ? -56.128 -17.000 0.211 1.00 50.59 162 GLY A N 1
ATOM 1264 C CA . GLY A 1 162 ? -55.733 -16.849 1.605 1.00 50.59 162 GLY A CA 1
ATOM 1265 C C . GLY A 1 162 ? -54.385 -16.143 1.697 1.00 50.59 162 GLY A C 1
ATOM 1266 O O . GLY A 1 162 ? -53.350 -16.799 1.735 1.00 50.59 162 GLY A O 1
ATOM 1267 N N . ALA A 1 163 ? -54.384 -14.812 1.733 1.00 48.16 163 ALA A N 1
ATOM 1268 C CA . ALA A 1 163 ? -53.231 -14.064 2.219 1.00 48.16 163 ALA A CA 1
ATOM 1269 C C . ALA A 1 163 ? -53.276 -14.063 3.755 1.00 48.16 163 ALA A C 1
ATOM 1271 O O . ALA A 1 163 ? -54.003 -13.280 4.363 1.00 48.16 163 ALA A O 1
ATOM 1272 N N . THR A 1 164 ? -52.536 -14.964 4.401 1.00 51.69 164 THR A N 1
ATOM 1273 C CA . THR A 1 164 ? -52.355 -14.911 5.857 1.00 51.69 164 THR A CA 1
ATOM 1274 C C . THR A 1 164 ? -51.241 -13.922 6.174 1.00 51.69 164 THR A C 1
ATOM 1276 O O . THR A 1 164 ? -50.064 -14.219 5.986 1.00 51.69 164 THR A O 1
ATOM 1279 N N . ILE A 1 165 ? -51.614 -12.737 6.658 1.00 49.31 165 ILE A N 1
ATOM 1280 C CA . ILE A 1 165 ? -50.671 -11.810 7.284 1.00 49.31 165 ILE A CA 1
ATOM 1281 C C . ILE A 1 165 ? -50.421 -12.349 8.688 1.00 49.31 165 ILE A C 1
ATOM 1283 O O . ILE A 1 165 ? -51.313 -12.321 9.535 1.00 49.31 165 ILE A O 1
ATOM 1287 N N . LYS A 1 166 ? -49.227 -12.889 8.924 1.00 46.97 166 LYS A N 1
ATOM 1288 C CA . LYS A 1 166 ? -48.794 -13.233 10.273 1.00 46.97 166 LYS A CA 1
ATOM 1289 C C . LYS A 1 166 ? -48.366 -11.926 10.941 1.00 46.97 166 LYS A C 1
ATOM 1291 O O . LYS A 1 166 ? -47.359 -11.343 10.558 1.00 46.97 166 LYS A O 1
ATOM 1296 N N . THR A 1 167 ? -49.205 -11.415 11.832 1.00 42.91 167 THR A N 1
ATOM 1297 C CA . THR A 1 167 ? -48.839 -10.344 12.761 1.00 42.91 167 THR A CA 1
ATOM 1298 C C . THR A 1 167 ? -48.096 -10.992 13.920 1.00 42.91 167 THR A C 1
ATOM 1300 O O . THR A 1 167 ? -48.691 -11.832 14.602 1.00 42.91 167 THR A O 1
ATOM 1303 N N . ASP A 1 168 ? -46.821 -10.653 14.086 1.00 42.03 168 ASP A N 1
ATOM 1304 C CA . ASP A 1 168 ? -46.123 -10.847 15.361 1.00 42.03 168 ASP A CA 1
ATOM 1305 C C . ASP A 1 168 ? -46.590 -9.794 16.380 1.00 42.03 168 ASP A C 1
ATOM 1307 O O . ASP A 1 168 ? -46.949 -8.670 15.946 1.00 42.03 168 ASP A O 1
#

Radius of gyration: 31.7 Å; Cα contacts (8 Å, |Δi|>4): 60; chains: 1; bounding box: 94×48×71 Å